Protein AF-A0A1B6F8A0-F1 (afdb_monomer)

Solvent-accessible surface area (backbone atoms only — not comparable to full-atom values): 6475 Å² total; per-residue (Å²): 136,87,83,86,68,98,74,81,79,76,81,80,75,71,64,90,45,71,68,51,44,41,51,51,31,42,75,67,66,41,74,43,79,48,72,50,77,56,99,61,27,45,37,38,37,38,32,38,51,92,67,35,73,78,44,78,49,76,43,61,60,74,69,74,62,79,86,67,78,94,78,85,64,98,77,62,53,66,67,51,51,52,57,51,46,51,50,52,54,48,53,52,29,60,76,69,65,60,72,85,127

Sequence (101 aa):
EPNSNCNQLRYDATPSSVEQLVDIVNRQRACVLYYSLAAGFLYSWFIVPGKGIVRFHEVAVSETDREGEDSRGGEEMLTTTGSLLEHYVQSVRDSLGVQSQ

Secondary structure (DSSP, 8-state):
-----TTTTSS--S-SSHHHHHHHHHHHTS-EEEEEEETTEEEEEEEETTTEEEEEEEEEGGGGGSSS-----TTTHHHHHHHHHHHHHHHHHHHTT----

Organism: NCBI:txid1464854

Structure (mmCIF, N/CA/C/O backbone):
data_AF-A0A1B6F8A0-F1
#
_entry.id   AF-A0A1B6F8A0-F1
#
loop_
_atom_site.group_PDB
_atom_site.id
_atom_site.type_symbol
_atom_site.label_atom_id
_atom_site.label_alt_id
_atom_site.label_comp_id
_atom_site.label_asym_id
_atom_site.label_entity_id
_atom_site.label_seq_id
_atom_site.pdbx_PDB_ins_code
_atom_site.Cartn_x
_atom_site.Cartn_y
_atom_site.Cartn_z
_atom_site.occupancy
_atom_site.B_iso_or_equiv
_atom_site.auth_seq_id
_atom_site.auth_comp_id
_atom_site.auth_asym_id
_atom_site.auth_atom_id
_atom_site.pdbx_PDB_model_num
ATOM 1 N N . GLU A 1 1 ? 15.218 21.967 35.917 1.00 47.31 1 GLU A N 1
ATOM 2 C CA . GLU A 1 1 ? 13.941 22.248 35.232 1.00 47.31 1 GLU A CA 1
ATOM 3 C C . GLU A 1 1 ? 13.839 23.744 34.925 1.00 47.31 1 GLU A C 1
ATOM 5 O O . GLU A 1 1 ? 14.074 24.512 35.853 1.00 47.31 1 GLU A O 1
ATOM 10 N N . PRO A 1 2 ? 13.573 24.172 33.673 1.00 47.81 2 PRO A N 1
ATOM 11 C CA . PRO A 1 2 ? 12.571 23.554 32.809 1.00 47.81 2 PRO A CA 1
ATOM 12 C C . PRO A 1 2 ? 13.049 23.141 31.401 1.00 47.81 2 PRO A C 1
ATOM 14 O O . PRO A 1 2 ? 13.688 23.894 30.677 1.00 47.81 2 PRO A O 1
ATOM 17 N N . ASN A 1 3 ? 12.627 21.929 31.041 1.00 39.22 3 ASN A N 1
ATOM 18 C CA . ASN A 1 3 ? 12.006 21.527 29.778 1.00 39.22 3 ASN A CA 1
ATOM 19 C C . ASN A 1 3 ? 12.702 21.890 28.450 1.00 39.22 3 ASN A C 1
ATOM 21 O O . ASN A 1 3 ? 12.280 22.779 27.707 1.00 39.22 3 ASN A O 1
ATOM 25 N N . SER A 1 4 ? 13.714 21.097 28.107 1.00 50.00 4 SER A N 1
ATOM 26 C CA . SER A 1 4 ? 14.267 21.014 26.757 1.00 50.00 4 SER A CA 1
ATOM 27 C C . SER A 1 4 ? 13.282 20.317 25.804 1.00 50.00 4 SER A C 1
ATOM 29 O O . SER A 1 4 ? 13.061 19.117 25.896 1.00 50.00 4 SER A O 1
ATOM 31 N N . ASN A 1 5 ? 12.759 21.085 24.844 1.00 39.47 5 ASN A N 1
ATOM 32 C CA . ASN A 1 5 ? 12.281 20.649 23.523 1.00 39.47 5 ASN A CA 1
ATOM 33 C C . ASN A 1 5 ? 11.151 19.596 23.440 1.00 39.47 5 ASN A C 1
ATOM 35 O O . ASN A 1 5 ? 11.359 18.442 23.079 1.00 39.47 5 ASN A O 1
ATOM 39 N N . CYS A 1 6 ? 9.903 20.068 23.547 1.00 47.06 6 CYS A N 1
ATOM 40 C CA . CYS A 1 6 ? 8.676 19.355 23.141 1.00 47.06 6 CYS A CA 1
ATOM 41 C C . CYS A 1 6 ? 8.461 19.299 21.601 1.00 47.06 6 CYS A C 1
ATOM 43 O O . CYS A 1 6 ? 7.357 19.049 21.128 1.00 47.06 6 CYS A O 1
ATOM 45 N N . ASN A 1 7 ? 9.497 19.546 20.790 1.00 37.94 7 ASN A N 1
ATOM 46 C CA . ASN A 1 7 ? 9.377 19.619 19.323 1.00 37.94 7 ASN A CA 1
ATOM 47 C C . ASN A 1 7 ? 10.120 18.493 18.577 1.00 37.94 7 ASN A C 1
ATOM 49 O O . ASN A 1 7 ? 10.035 18.409 17.355 1.00 37.94 7 ASN A O 1
ATOM 53 N N . GLN A 1 8 ? 10.792 17.581 19.291 1.00 43.09 8 GLN A N 1
ATOM 54 C CA . GLN A 1 8 ? 11.579 16.484 18.708 1.00 43.09 8 GLN A CA 1
ATOM 55 C C . GLN A 1 8 ? 10.807 15.147 18.626 1.00 43.09 8 GLN A C 1
ATOM 57 O O . GLN A 1 8 ? 11.406 14.086 18.715 1.00 43.09 8 GLN A O 1
ATOM 62 N N . LEU A 1 9 ? 9.475 15.161 18.503 1.00 46.03 9 LEU A N 1
ATOM 63 C CA . LEU A 1 9 ? 8.656 13.929 18.442 1.00 46.03 9 LEU A CA 1
ATOM 64 C C . LEU A 1 9 ? 7.907 13.744 17.113 1.00 46.03 9 LEU A C 1
ATOM 66 O O . LEU A 1 9 ? 7.055 12.870 16.996 1.00 46.03 9 LEU A O 1
ATOM 70 N N . ARG A 1 10 ? 8.192 14.570 16.100 1.00 48.75 10 ARG A N 1
ATOM 71 C CA . ARG A 1 10 ? 7.463 14.562 14.817 1.00 48.75 10 ARG A CA 1
ATOM 72 C C . ARG A 1 10 ? 8.218 13.921 13.645 1.00 48.75 10 ARG A C 1
ATOM 74 O O . ARG A 1 10 ? 7.627 13.819 12.578 1.00 48.75 10 ARG A O 1
ATOM 81 N N . TYR A 1 11 ? 9.461 13.466 13.831 1.00 45.78 11 TYR A N 1
ATOM 82 C CA . TYR A 1 11 ? 10.304 12.953 12.736 1.00 45.78 11 TYR A CA 1
ATOM 83 C C . TYR A 1 11 ? 10.555 11.434 12.729 1.00 45.78 11 TYR A C 1
ATOM 85 O O . TYR A 1 11 ? 11.128 10.946 11.765 1.00 45.78 11 TYR A O 1
ATOM 93 N N . ASP A 1 12 ? 10.038 10.672 13.699 1.00 51.31 12 ASP A N 1
ATOM 94 C CA . ASP A 1 12 ? 10.048 9.191 13.679 1.00 51.31 12 ASP A CA 1
ATOM 95 C C . ASP A 1 12 ? 8.682 8.609 13.255 1.00 51.31 12 ASP A C 1
ATOM 97 O O . ASP A 1 12 ? 8.184 7.632 13.808 1.00 51.31 12 ASP A O 1
ATOM 101 N N . ALA A 1 13 ? 8.014 9.245 12.287 1.00 62.06 13 ALA A N 1
ATOM 102 C CA . ALA A 1 13 ? 6.742 8.750 11.747 1.00 62.06 13 ALA A CA 1
ATOM 103 C C . ALA A 1 13 ? 6.923 7.755 10.589 1.00 62.06 13 ALA A C 1
ATOM 105 O O . ALA A 1 13 ? 5.930 7.237 10.078 1.00 62.06 13 ALA A O 1
ATOM 106 N N . THR A 1 14 ? 8.161 7.507 10.154 1.00 75.44 14 THR A N 1
ATOM 107 C CA . THR A 1 14 ? 8.452 6.525 9.109 1.00 75.44 14 THR A CA 1
ATOM 108 C C . THR A 1 14 ? 8.438 5.134 9.742 1.00 75.44 14 THR A C 1
ATOM 110 O O . THR A 1 14 ? 9.331 4.832 10.535 1.00 75.44 14 THR A O 1
ATOM 113 N N . PRO A 1 15 ? 7.440 4.285 9.443 1.00 82.00 15 PRO A N 1
ATOM 114 C CA . PRO A 1 15 ? 7.368 2.953 10.025 1.00 82.00 15 PRO A CA 1
ATOM 115 C C . PRO A 1 15 ? 8.604 2.148 9.624 1.00 82.00 15 PRO A C 1
ATOM 117 O O . PRO A 1 15 ? 8.932 2.049 8.442 1.00 82.00 15 PRO A O 1
ATOM 120 N N . SER A 1 16 ? 9.287 1.574 10.613 1.00 85.00 16 SER A N 1
ATOM 121 C CA . SER A 1 16 ? 10.496 0.767 10.400 1.00 85.00 16 SER A CA 1
ATOM 122 C C . SER A 1 16 ? 10.198 -0.722 10.220 1.00 85.00 16 SER A C 1
ATOM 124 O O . SER A 1 16 ? 11.091 -1.496 9.878 1.00 85.00 16 SER A O 1
ATOM 126 N N . SER A 1 17 ? 8.944 -1.133 10.429 1.00 88.50 17 SER A N 1
ATOM 127 C CA . SER A 1 17 ? 8.479 -2.500 10.205 1.00 88.50 17 SER A CA 1
ATOM 128 C C . SER A 1 17 ? 7.046 -2.538 9.673 1.00 88.50 17 SER A C 1
ATOM 130 O O . SER A 1 17 ? 6.284 -1.569 9.774 1.00 88.50 17 SER A O 1
ATOM 132 N N . VAL A 1 18 ? 6.664 -3.694 9.128 1.00 87.06 18 VAL A N 1
ATOM 133 C CA . VAL A 1 18 ? 5.307 -3.950 8.629 1.00 87.06 18 VAL A CA 1
ATOM 134 C C . VAL A 1 18 ? 4.283 -3.874 9.763 1.00 87.06 18 VAL A C 1
ATOM 136 O O . VAL A 1 18 ? 3.196 -3.329 9.582 1.00 87.06 18 VAL A O 1
ATOM 139 N N . GLU A 1 19 ? 4.634 -4.362 10.951 1.00 91.12 19 GLU A N 1
ATOM 140 C CA . GLU A 1 19 ? 3.773 -4.346 12.135 1.00 91.12 19 GLU A CA 1
ATOM 141 C C . GLU A 1 19 ? 3.475 -2.913 12.582 1.00 91.12 19 GLU A C 1
ATOM 143 O O . GLU A 1 19 ? 2.321 -2.594 12.872 1.00 91.12 19 GLU A O 1
ATOM 148 N N . GLN A 1 20 ? 4.485 -2.031 12.580 1.00 90.62 20 GLN A N 1
ATOM 149 C CA . GLN A 1 20 ? 4.276 -0.609 12.866 1.00 90.62 20 GLN A CA 1
ATOM 150 C C . GLN A 1 20 ? 3.348 0.040 11.841 1.00 90.62 20 GLN A C 1
ATOM 152 O O . GLN A 1 20 ? 2.463 0.809 12.210 1.00 90.62 20 GLN A O 1
ATOM 157 N N . LEU A 1 21 ? 3.513 -0.292 10.560 1.00 90.19 21 LEU A N 1
ATOM 158 C CA . LEU A 1 21 ? 2.666 0.231 9.494 1.00 90.19 21 LEU A CA 1
ATOM 159 C C . LEU A 1 21 ? 1.204 -0.197 9.699 1.00 90.19 21 LEU A C 1
ATOM 161 O O . LEU A 1 21 ? 0.299 0.634 9.665 1.00 90.19 21 LEU A O 1
ATOM 165 N N . VAL A 1 22 ? 0.965 -1.475 9.998 1.00 93.19 22 VAL A N 1
A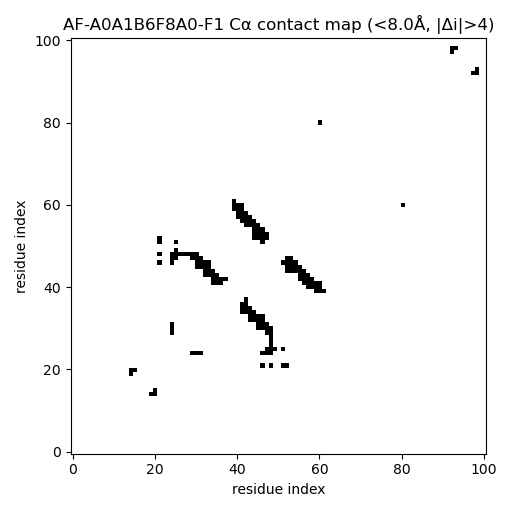TOM 166 C CA . VAL A 1 22 ? -0.378 -1.997 10.289 1.00 93.19 22 VAL A CA 1
ATOM 167 C C . VAL A 1 22 ? -0.985 -1.335 11.533 1.00 93.19 22 VAL A C 1
ATOM 169 O O . VAL A 1 22 ? -2.165 -0.982 11.510 1.00 93.19 22 VAL A O 1
ATOM 172 N N . ASP A 1 23 ? -0.208 -1.115 12.598 1.00 92.62 23 ASP A N 1
ATOM 173 C CA . ASP A 1 23 ? -0.681 -0.405 13.795 1.00 92.62 23 ASP A CA 1
ATOM 174 C C . ASP A 1 23 ? -1.078 1.049 13.481 1.00 92.62 23 ASP A C 1
ATOM 176 O O . ASP A 1 23 ? -2.158 1.498 13.869 1.00 92.62 23 ASP A O 1
ATOM 180 N N . ILE A 1 24 ? -0.271 1.768 12.693 1.00 91.62 24 ILE A N 1
ATOM 181 C CA . ILE A 1 24 ? -0.594 3.129 12.233 1.00 91.62 24 ILE A CA 1
ATOM 182 C C . ILE A 1 24 ? -1.920 3.141 11.458 1.00 91.62 24 ILE A C 1
ATOM 184 O O . ILE A 1 24 ? -2.803 3.946 11.763 1.00 91.62 24 ILE A O 1
ATOM 188 N N . VAL A 1 25 ? -2.094 2.224 10.504 1.00 93.38 25 VAL A N 1
ATOM 189 C CA . VAL A 1 25 ? -3.317 2.102 9.690 1.00 93.38 25 VAL A CA 1
ATOM 190 C C . VAL A 1 25 ? -4.539 1.808 10.562 1.00 93.38 25 VAL A C 1
ATOM 192 O O . VAL A 1 25 ? -5.591 2.436 10.414 1.00 93.38 25 VAL A O 1
ATOM 195 N N . ASN A 1 26 ? -4.398 0.897 11.528 1.00 94.19 26 ASN A N 1
ATOM 196 C CA . ASN A 1 26 ? -5.460 0.560 12.472 1.00 94.19 26 ASN A CA 1
ATOM 197 C C . ASN A 1 26 ? -5.885 1.766 13.316 1.00 94.19 26 ASN A C 1
ATOM 199 O O . ASN A 1 26 ? -7.084 2.010 13.474 1.00 94.19 26 ASN A O 1
ATOM 203 N N . ARG A 1 27 ? -4.922 2.546 13.822 1.00 93.00 27 ARG A N 1
ATOM 204 C CA . ARG A 1 27 ? -5.185 3.757 14.616 1.00 93.00 27 ARG A CA 1
ATOM 205 C C . ARG A 1 27 ? -5.865 4.849 13.795 1.00 93.00 27 ARG A C 1
ATOM 207 O O . ARG A 1 27 ? -6.778 5.501 14.295 1.00 93.00 27 ARG A O 1
ATOM 214 N N . GLN A 1 28 ? -5.445 5.032 12.544 1.00 91.12 28 GLN A N 1
ATOM 215 C CA . GLN A 1 28 ? -6.013 6.037 11.641 1.00 91.12 28 GLN A CA 1
ATOM 216 C C . GLN A 1 28 ? -7.403 5.657 11.115 1.00 91.12 28 GLN A C 1
ATOM 218 O O . GLN A 1 28 ? -8.129 6.529 10.643 1.00 91.12 28 GLN A O 1
ATOM 223 N N . ARG A 1 29 ? -7.796 4.376 11.213 1.00 92.12 29 ARG A N 1
ATOM 224 C CA . ARG A 1 29 ? -9.085 3.847 10.726 1.00 92.12 29 ARG A CA 1
ATOM 225 C C . ARG A 1 29 ? -9.355 4.172 9.249 1.00 92.12 29 ARG A C 1
ATOM 227 O O . ARG A 1 29 ? -10.510 4.242 8.834 1.00 92.12 29 ARG A O 1
ATOM 234 N N . ALA A 1 30 ? -8.295 4.326 8.462 1.00 90.94 30 ALA A N 1
ATOM 235 C CA . ALA A 1 30 ? -8.337 4.609 7.034 1.00 90.94 30 ALA A CA 1
ATOM 236 C C . ALA A 1 30 ? -7.526 3.556 6.278 1.00 90.94 30 ALA A C 1
ATOM 238 O O . ALA A 1 30 ? -6.533 3.055 6.793 1.00 90.94 30 ALA A O 1
ATOM 239 N N . CYS A 1 31 ? -7.948 3.207 5.066 1.00 91.25 31 CYS A N 1
ATOM 240 C CA . CYS A 1 31 ? -7.169 2.316 4.211 1.00 91.25 31 CYS A CA 1
ATOM 241 C C . CYS A 1 31 ? -5.926 3.045 3.689 1.00 91.25 31 CYS A C 1
ATOM 243 O O . CYS A 1 31 ? -6.011 4.215 3.320 1.00 91.25 31 CYS A O 1
ATOM 245 N N . VAL A 1 32 ? -4.794 2.345 3.618 1.00 91.25 32 VAL A N 1
ATOM 246 C CA . VAL A 1 32 ? -3.519 2.910 3.159 1.00 91.25 32 VAL A CA 1
ATOM 247 C C . VAL A 1 32 ? -2.956 2.074 2.023 1.00 91.25 32 VAL A C 1
ATOM 249 O O . VAL A 1 32 ? -2.920 0.846 2.096 1.00 91.25 32 VAL A O 1
ATOM 252 N N . LEU A 1 33 ? -2.503 2.759 0.976 1.00 88.88 33 LEU A N 1
ATOM 253 C CA . LEU A 1 33 ? -1.652 2.192 -0.059 1.00 88.88 33 LEU A CA 1
ATOM 254 C C . LEU A 1 33 ? -0.211 2.619 0.236 1.00 88.88 33 LEU A C 1
ATOM 256 O O . LEU A 1 33 ? 0.124 3.794 0.105 1.00 88.88 33 LEU A O 1
ATOM 260 N N . TYR A 1 34 ? 0.616 1.673 0.672 1.00 89.69 34 TYR A N 1
ATOM 261 C CA . TYR A 1 34 ? 2.048 1.881 0.865 1.00 89.69 34 TYR A CA 1
ATOM 262 C C . TYR A 1 34 ? 2.798 1.354 -0.352 1.00 89.69 34 TYR A C 1
ATOM 264 O O . TYR A 1 34 ? 2.459 0.286 -0.860 1.00 89.69 34 TYR A O 1
ATOM 272 N N . TYR A 1 35 ? 3.812 2.076 -0.810 1.00 86.56 35 TYR A N 1
ATOM 273 C CA . TYR A 1 35 ? 4.645 1.644 -1.922 1.00 86.56 35 TYR A CA 1
ATOM 274 C C . TYR A 1 35 ? 6.117 1.910 -1.631 1.00 86.56 35 TYR A C 1
ATOM 276 O O . TYR A 1 35 ? 6.464 2.823 -0.881 1.00 86.56 35 TYR A O 1
ATOM 284 N N . SER A 1 36 ? 6.979 1.089 -2.220 1.00 84.75 36 SER A N 1
ATOM 285 C CA . SER A 1 36 ? 8.429 1.214 -2.119 1.00 84.75 36 SER A CA 1
ATOM 286 C C . SER A 1 36 ? 9.083 0.775 -3.423 1.00 84.75 36 SER A C 1
ATOM 288 O O . SER A 1 36 ? 8.611 -0.158 -4.072 1.00 84.75 36 SER A O 1
ATOM 290 N N . LEU A 1 37 ? 10.173 1.443 -3.794 1.00 83.12 37 LEU A N 1
ATOM 291 C CA . LEU A 1 37 ? 11.021 1.061 -4.916 1.00 83.12 37 LEU A CA 1
ATOM 292 C C . LEU A 1 37 ? 12.307 0.442 -4.387 1.00 83.12 37 LEU A C 1
ATOM 294 O O . LEU A 1 37 ? 13.045 1.081 -3.636 1.00 83.12 37 LEU A O 1
ATOM 298 N N . ALA A 1 38 ? 12.603 -0.778 -4.816 1.00 84.19 38 ALA A N 1
ATOM 299 C CA . ALA A 1 38 ? 13.879 -1.418 -4.527 1.00 84.19 38 ALA A CA 1
ATOM 300 C C . ALA A 1 38 ? 14.268 -2.370 -5.656 1.00 84.19 38 ALA A C 1
ATOM 302 O O . ALA A 1 38 ? 13.409 -2.976 -6.285 1.00 84.19 38 ALA A O 1
ATOM 303 N N . ALA A 1 39 ? 15.571 -2.489 -5.922 1.00 85.12 39 ALA A N 1
ATOM 304 C CA . ALA A 1 39 ? 16.126 -3.428 -6.904 1.00 85.12 39 ALA A CA 1
ATOM 305 C C . ALA A 1 39 ? 15.481 -3.377 -8.313 1.00 85.12 39 ALA A C 1
ATOM 307 O O . ALA A 1 39 ? 15.496 -4.372 -9.028 1.00 85.12 39 ALA A O 1
ATOM 308 N N . GLY A 1 40 ? 14.925 -2.229 -8.723 1.00 79.44 40 GLY A N 1
ATOM 309 C CA . GLY A 1 40 ? 14.238 -2.079 -10.013 1.00 79.44 40 GLY A CA 1
ATOM 310 C C . GLY A 1 40 ? 12.782 -2.556 -10.031 1.00 79.44 40 GLY A C 1
ATOM 311 O O . GLY A 1 40 ? 12.195 -2.645 -11.106 1.00 79.44 40 GLY A O 1
ATOM 312 N N . PHE A 1 41 ? 12.189 -2.833 -8.870 1.00 82.50 41 PHE A N 1
ATOM 313 C CA . PHE A 1 41 ? 10.794 -3.236 -8.718 1.00 82.50 41 PHE A CA 1
ATOM 314 C C . PHE A 1 41 ? 10.004 -2.212 -7.904 1.00 82.50 41 PHE A C 1
ATOM 316 O O . 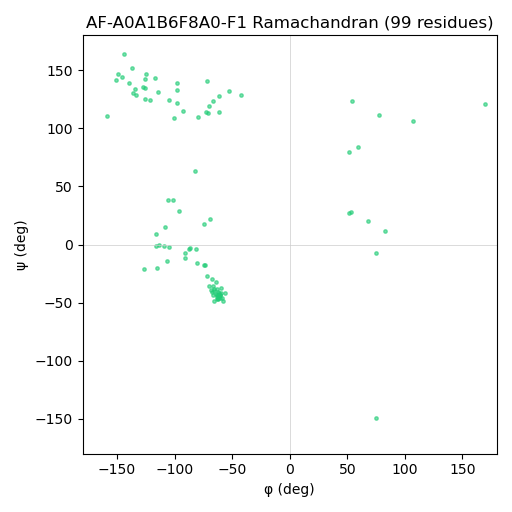PHE A 1 41 ? 10.508 -1.646 -6.928 1.00 82.50 41 PHE A O 1
ATOM 323 N N . LEU A 1 42 ? 8.746 -2.006 -8.298 1.00 85.31 42 LEU A N 1
ATOM 324 C CA . LEU A 1 42 ? 7.741 -1.304 -7.511 1.00 85.31 42 LEU A CA 1
ATOM 325 C C . LEU A 1 42 ? 6.959 -2.311 -6.685 1.00 85.31 42 LEU A C 1
ATOM 327 O O . LEU A 1 42 ? 6.195 -3.116 -7.213 1.00 85.31 42 LEU A O 1
ATOM 331 N N . TYR A 1 43 ? 7.112 -2.203 -5.376 1.00 87.69 43 TYR A N 1
ATOM 332 C CA . TYR A 1 43 ? 6.355 -2.959 -4.402 1.00 87.69 43 TYR A CA 1
ATOM 333 C C . TYR A 1 43 ? 5.204 -2.109 -3.878 1.00 87.69 43 TYR A C 1
ATOM 335 O O . TYR A 1 43 ? 5.400 -0.949 -3.522 1.00 87.69 43 TYR A O 1
ATOM 343 N N . SER A 1 44 ? 4.002 -2.670 -3.824 1.00 89.94 44 SER A N 1
ATOM 344 C CA . SER A 1 44 ? 2.793 -1.990 -3.358 1.00 89.94 44 SER A CA 1
ATOM 345 C C . SER A 1 44 ? 1.999 -2.876 -2.405 1.00 89.94 44 SER A C 1
ATOM 347 O O . SER A 1 44 ? 1.732 -4.040 -2.699 1.00 89.94 44 SER A O 1
ATOM 349 N N . TRP A 1 45 ? 1.559 -2.311 -1.283 1.00 93.00 45 TRP A N 1
ATOM 350 C CA . TRP A 1 45 ? 0.760 -2.975 -0.257 1.00 93.00 45 TRP A CA 1
ATOM 351 C C . TRP A 1 45 ? -0.510 -2.181 0.016 1.00 93.00 45 TRP A C 1
ATOM 353 O O . TRP A 1 45 ? -0.453 -1.006 0.379 1.00 93.00 45 TRP A O 1
ATOM 363 N N . PHE A 1 46 ? -1.661 -2.839 -0.105 1.00 93.19 46 PHE A N 1
ATOM 364 C CA . PHE A 1 46 ? -2.938 -2.273 0.316 1.00 93.19 46 PHE A CA 1
ATOM 365 C C . PHE A 1 46 ? -3.302 -2.796 1.701 1.00 93.19 46 PHE A C 1
ATOM 367 O O . PHE A 1 46 ? -3.411 -4.008 1.910 1.00 93.19 46 PHE A O 1
ATOM 374 N N . ILE A 1 47 ? -3.478 -1.878 2.646 1.00 94.69 47 ILE A N 1
ATOM 375 C CA . ILE A 1 47 ? -3.600 -2.168 4.071 1.00 94.69 47 ILE A CA 1
ATOM 376 C C . ILE A 1 47 ? -4.937 -1.628 4.556 1.00 94.69 47 ILE A C 1
ATOM 378 O O . ILE A 1 47 ? -5.256 -0.452 4.376 1.00 94.69 47 ILE A O 1
ATOM 382 N N . VAL A 1 48 ? -5.733 -2.510 5.154 1.00 95.31 48 VAL A N 1
ATOM 383 C CA . VAL A 1 48 ? -7.090 -2.211 5.612 1.00 95.31 48 VAL A CA 1
ATOM 384 C C . VAL A 1 48 ? -7.140 -2.307 7.140 1.00 95.31 48 VAL A C 1
ATOM 386 O O . VAL A 1 48 ? -6.698 -3.321 7.696 1.00 95.31 48 VAL A O 1
ATOM 389 N N . PRO A 1 49 ? -7.713 -1.305 7.835 1.00 96.31 49 PRO A N 1
ATOM 390 C CA . PRO A 1 49 ? -7.87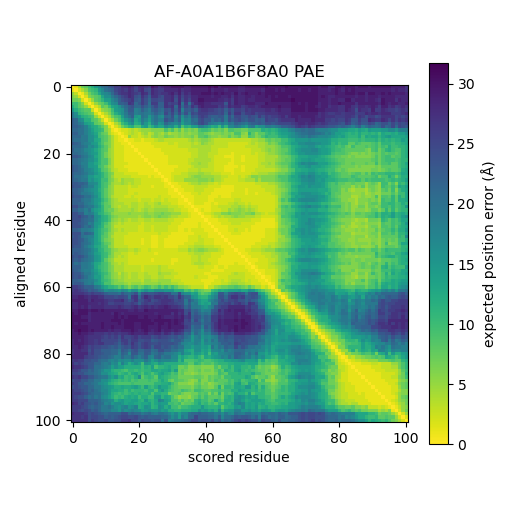1 -1.337 9.284 1.00 96.31 49 PRO A CA 1
ATOM 391 C C . PRO A 1 49 ? -8.560 -2.621 9.765 1.00 96.31 49 PRO A C 1
ATOM 393 O O . PRO A 1 49 ? -9.576 -3.046 9.216 1.00 96.31 49 PRO A O 1
ATOM 396 N N . GLY A 1 50 ? -7.992 -3.256 10.787 1.00 95.25 50 GLY A N 1
ATOM 397 C CA . GLY A 1 50 ? -8.463 -4.509 11.379 1.00 95.25 50 GLY A CA 1
ATOM 398 C C . GLY A 1 50 ? -8.184 -5.766 10.547 1.00 95.25 50 GLY A C 1
ATOM 399 O O . GLY A 1 50 ? -8.411 -6.865 11.042 1.00 95.25 50 GLY A O 1
ATOM 400 N N . LYS A 1 51 ? -7.691 -5.628 9.309 1.00 95.56 51 LYS A N 1
ATOM 401 C CA . LYS A 1 51 ? -7.369 -6.755 8.416 1.00 95.56 51 LYS A CA 1
ATOM 402 C C . LYS A 1 51 ? -5.880 -6.862 8.084 1.00 95.56 51 LYS A C 1
ATOM 404 O O . LYS A 1 51 ? -5.436 -7.932 7.689 1.00 95.56 51 LYS A O 1
ATOM 409 N N . GLY A 1 52 ? -5.119 -5.779 8.245 1.00 94.00 52 GLY A N 1
ATOM 410 C CA . GLY A 1 52 ? -3.712 -5.730 7.851 1.00 94.00 52 GLY A CA 1
ATOM 411 C C . GLY A 1 52 ? -3.555 -5.630 6.333 1.00 94.00 52 GLY A C 1
ATOM 412 O O . GLY A 1 52 ? -4.389 -5.023 5.659 1.00 94.00 52 GLY A O 1
ATOM 413 N N . ILE A 1 53 ? -2.473 -6.192 5.793 1.00 94.81 53 ILE A N 1
ATOM 414 C CA . ILE A 1 53 ? -2.214 -6.219 4.348 1.00 94.81 53 ILE A CA 1
ATOM 415 C C . ILE A 1 53 ? -3.211 -7.174 3.685 1.00 94.81 53 ILE A C 1
ATOM 417 O O . ILE A 1 53 ? -3.210 -8.369 3.962 1.00 94.81 53 ILE A O 1
ATOM 421 N N . VAL A 1 54 ? -4.036 -6.657 2.776 1.00 95.75 54 VAL A N 1
ATOM 422 C CA . VAL A 1 54 ? -5.038 -7.453 2.044 1.00 95.75 54 VAL A CA 1
ATOM 423 C C . VAL A 1 54 ? -4.662 -7.693 0.582 1.00 95.75 54 VAL A C 1
ATOM 425 O O . VAL A 1 54 ? -5.266 -8.535 -0.080 1.00 95.75 54 VAL A O 1
ATOM 428 N N . ARG A 1 55 ? -3.683 -6.948 0.057 1.00 92.56 55 ARG A N 1
ATOM 429 C CA . ARG A 1 55 ? -3.127 -7.147 -1.284 1.00 92.56 55 ARG A CA 1
ATOM 430 C C . ARG A 1 55 ? -1.673 -6.698 -1.311 1.00 92.56 55 ARG A C 1
ATOM 432 O O . ARG A 1 55 ? -1.337 -5.671 -0.724 1.00 92.56 55 ARG A O 1
ATOM 439 N N . PHE A 1 56 ? -0.858 -7.451 -2.034 1.00 91.50 56 PHE A N 1
ATOM 440 C CA . PHE A 1 56 ? 0.518 -7.117 -2.367 1.00 91.50 56 PHE A CA 1
ATOM 441 C C . PHE A 1 56 ? 0.699 -7.197 -3.884 1.00 91.50 56 PHE A C 1
ATOM 443 O O . PHE A 1 56 ? 0.092 -8.054 -4.530 1.00 91.50 56 PHE A O 1
ATOM 450 N N . HIS A 1 57 ? 1.490 -6.287 -4.438 1.00 88.62 57 HIS A N 1
ATOM 451 C CA . HIS A 1 57 ? 1.821 -6.245 -5.852 1.00 88.62 57 HIS A CA 1
ATOM 452 C C . HIS A 1 57 ? 3.294 -5.883 -6.032 1.00 88.62 57 HIS A C 1
ATOM 454 O O . HIS A 1 57 ? 3.803 -5.013 -5.329 1.00 88.62 57 HIS A O 1
ATOM 460 N N . GLU A 1 58 ? 3.950 -6.551 -6.972 1.00 89.56 58 GLU A N 1
ATOM 461 C CA . GLU A 1 58 ? 5.344 -6.342 -7.349 1.00 89.56 58 GLU A CA 1
ATOM 462 C C . GLU A 1 58 ? 5.408 -6.281 -8.874 1.00 89.56 58 GLU A C 1
ATOM 464 O O . GLU A 1 58 ? 4.865 -7.163 -9.543 1.00 89.56 58 GLU A O 1
ATOM 469 N N . VAL A 1 59 ? 6.033 -5.235 -9.415 1.00 83.12 59 VAL A N 1
ATOM 470 C CA . VAL A 1 59 ? 6.181 -5.030 -10.864 1.00 83.12 59 VAL A CA 1
ATOM 471 C C . VAL A 1 59 ? 7.602 -4.589 -11.166 1.00 83.12 59 VAL A C 1
ATOM 473 O O . VAL A 1 59 ? 8.101 -3.653 -10.539 1.00 83.12 59 VAL A O 1
ATOM 476 N N . ALA A 1 60 ? 8.247 -5.246 -12.131 1.00 84.19 60 ALA A N 1
ATOM 477 C CA . ALA A 1 60 ? 9.531 -4.807 -12.661 1.00 84.19 60 ALA A CA 1
ATOM 478 C C . ALA A 1 60 ? 9.348 -3.474 -13.395 1.00 84.19 60 ALA A C 1
ATOM 480 O O . ALA A 1 60 ? 8.566 -3.375 -14.336 1.00 84.19 60 ALA A O 1
ATOM 481 N N . VAL A 1 61 ? 10.090 -2.447 -12.992 1.00 75.38 61 VAL A N 1
ATOM 482 C CA . VAL A 1 61 ? 9.989 -1.110 -13.596 1.00 75.38 61 VAL A CA 1
ATOM 483 C C . VAL A 1 61 ? 10.598 -1.097 -15.007 1.00 75.38 61 VAL A C 1
ATOM 485 O O . VAL A 1 61 ? 10.138 -0.354 -15.868 1.00 75.38 61 VAL A O 1
ATOM 488 N N . SER A 1 62 ? 11.568 -1.977 -15.282 1.00 68.19 62 SER A N 1
ATOM 489 C CA . SER A 1 62 ? 12.225 -2.120 -16.589 1.00 68.19 62 SER A CA 1
ATOM 490 C C . SER A 1 62 ? 11.384 -2.819 -17.665 1.00 68.19 62 SER A C 1
ATOM 492 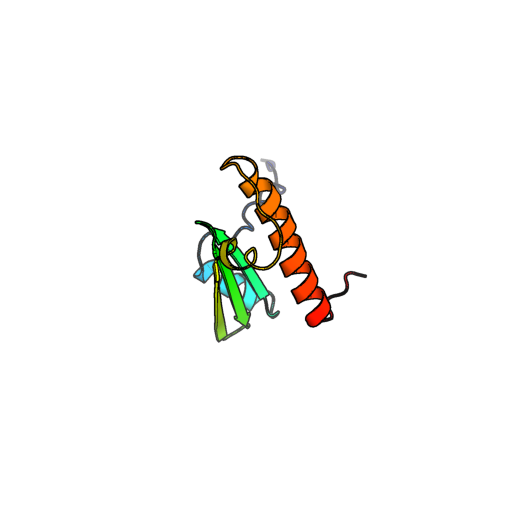O O . SER A 1 62 ? 11.714 -2.718 -18.844 1.00 68.19 62 SER A O 1
ATOM 494 N N . GLU A 1 63 ? 10.326 -3.550 -17.301 1.00 54.50 63 GLU A N 1
ATOM 495 C CA . GLU A 1 63 ? 9.494 -4.263 -18.285 1.00 54.50 63 GLU A CA 1
ATOM 496 C C . GLU A 1 63 ? 8.473 -3.353 -18.977 1.00 54.50 63 GLU A C 1
ATOM 498 O O . GLU A 1 63 ? 7.980 -3.696 -20.050 1.00 54.50 63 GLU A O 1
ATOM 503 N N . THR A 1 64 ? 8.210 -2.168 -18.425 1.00 51.34 64 THR A N 1
ATOM 504 C CA . THR A 1 64 ? 7.287 -1.194 -19.025 1.00 51.34 64 THR A CA 1
ATOM 505 C C . THR A 1 64 ? 7.874 -0.340 -20.152 1.00 51.34 64 THR A C 1
ATOM 507 O O . THR A 1 64 ? 7.110 0.337 -20.831 1.00 51.34 64 THR A O 1
ATOM 510 N N . ASP A 1 65 ? 9.173 -0.470 -20.449 1.00 49.34 65 ASP A N 1
ATOM 511 C CA . ASP A 1 65 ? 9.863 0.249 -21.536 1.00 49.34 65 ASP A CA 1
ATOM 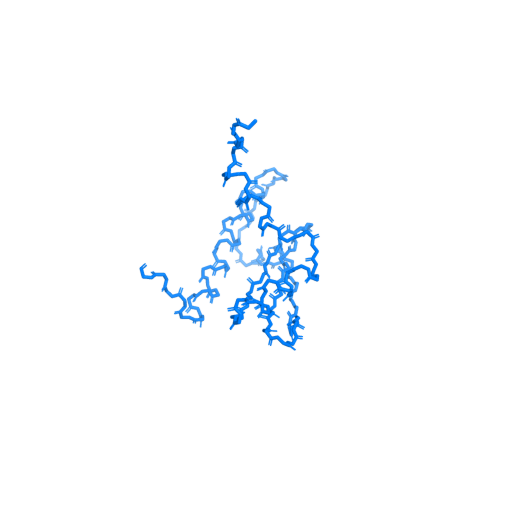512 C C . ASP A 1 65 ? 10.191 -0.636 -22.755 1.00 49.34 65 ASP A C 1
ATOM 514 O O . ASP A 1 65 ? 11.249 -0.515 -23.372 1.00 49.34 65 ASP A O 1
ATOM 518 N N . ARG A 1 66 ? 9.306 -1.559 -23.153 1.00 49.34 66 ARG A N 1
ATOM 519 C CA . ARG A 1 66 ? 9.479 -2.285 -24.435 1.00 49.34 66 ARG A CA 1
ATOM 520 C C . ARG A 1 66 ? 8.504 -1.896 -25.539 1.00 49.34 66 ARG A C 1
ATOM 522 O O . ARG A 1 66 ? 8.456 -2.592 -26.549 1.00 49.34 66 ARG A O 1
ATOM 529 N N . GLU A 1 67 ? 7.804 -0.770 -25.404 1.00 45.22 67 GLU A N 1
ATOM 530 C CA . GLU A 1 67 ? 7.004 -0.214 -26.508 1.00 45.22 67 GLU A CA 1
ATOM 531 C C . GLU A 1 67 ? 7.475 1.161 -27.021 1.00 45.22 67 GLU A C 1
ATOM 533 O O . GLU A 1 67 ? 6.946 1.627 -28.027 1.00 45.22 67 GLU A O 1
ATOM 538 N N . GLY A 1 68 ? 8.519 1.782 -26.453 1.00 49.62 68 GLY A N 1
ATOM 539 C CA . GLY A 1 68 ? 9.003 3.073 -26.956 1.00 49.62 68 GLY A CA 1
ATOM 540 C C . GLY A 1 68 ? 10.446 3.414 -26.590 1.00 49.62 68 GLY A C 1
ATOM 541 O O . GLY A 1 68 ? 10.727 3.747 -25.452 1.00 49.62 68 GLY A O 1
ATOM 542 N N . GLU A 1 69 ? 11.305 3.412 -27.610 1.00 44.56 69 GLU A N 1
ATOM 543 C CA . GLU A 1 69 ? 12.621 4.069 -27.695 1.00 44.56 69 GLU A CA 1
ATOM 544 C C . GLU A 1 69 ? 13.850 3.448 -26.989 1.00 44.56 69 GLU A C 1
ATOM 546 O O . GLU A 1 69 ? 14.037 3.475 -25.777 1.00 44.56 69 GLU A O 1
ATOM 551 N N . ASP A 1 70 ? 14.767 2.964 -27.839 1.00 54.59 70 ASP A N 1
ATOM 552 C CA . ASP A 1 70 ? 16.202 2.816 -27.583 1.00 54.59 70 ASP A CA 1
ATOM 553 C C . ASP A 1 70 ? 16.776 4.044 -26.851 1.00 54.59 70 ASP A C 1
ATOM 555 O O . ASP A 1 70 ? 16.685 5.144 -27.392 1.00 54.59 70 ASP A O 1
ATOM 559 N N . SER A 1 71 ? 17.507 3.865 -25.737 1.00 43.19 71 SER A N 1
ATOM 560 C CA . SER A 1 71 ? 18.886 4.386 -25.569 1.00 43.19 71 SER A CA 1
ATOM 561 C C . SER A 1 71 ? 19.450 4.295 -24.138 1.00 43.19 71 SER A C 1
ATOM 563 O O . SER A 1 71 ? 18.974 4.936 -23.218 1.00 43.19 71 SER A O 1
ATOM 565 N N . ARG A 1 72 ? 20.577 3.573 -24.032 1.00 49.62 72 ARG A N 1
ATOM 566 C CA . ARG A 1 72 ? 21.863 3.961 -23.400 1.00 49.62 72 ARG A CA 1
ATOM 567 C C . ARG A 1 72 ? 21.895 4.474 -21.942 1.00 49.62 72 ARG A C 1
ATOM 569 O O . ARG A 1 72 ? 21.488 5.583 -21.652 1.00 49.62 72 ARG A O 1
ATOM 576 N N . GLY A 1 73 ? 22.693 3.777 -21.121 1.00 41.19 73 GLY A N 1
ATOM 577 C CA . GLY A 1 73 ? 23.528 4.405 -20.079 1.00 41.19 73 GLY A CA 1
ATOM 578 C C . GLY A 1 73 ? 23.049 4.200 -18.641 1.00 41.19 73 GLY A C 1
ATOM 579 O O . GLY A 1 73 ? 22.108 4.832 -18.183 1.00 41.19 73 GLY A O 1
ATOM 580 N N . GLY A 1 74 ? 23.750 3.339 -17.898 1.00 49.66 74 GLY A N 1
ATOM 581 C CA . GLY A 1 74 ? 23.405 2.886 -16.541 1.00 49.66 74 GLY A CA 1
ATOM 582 C C . GLY A 1 74 ? 23.516 3.914 -15.404 1.00 49.66 74 GLY A C 1
ATOM 583 O O . GLY A 1 74 ? 23.638 3.506 -14.255 1.00 49.66 74 GLY A O 1
ATOM 584 N N . GLU A 1 75 ? 23.473 5.214 -15.693 1.00 50.00 75 GLU A N 1
ATOM 585 C CA . GLU A 1 75 ? 23.587 6.295 -14.700 1.00 50.00 75 GLU A CA 1
ATOM 586 C C . GLU A 1 75 ? 22.434 7.321 -14.756 1.00 50.00 75 GLU A C 1
ATOM 588 O O . GLU A 1 75 ? 22.123 7.934 -13.739 1.00 50.00 75 GLU A O 1
ATOM 593 N N . GLU A 1 76 ? 21.705 7.424 -15.877 1.00 49.47 76 GLU A N 1
ATOM 594 C CA . GLU A 1 76 ? 20.518 8.292 -16.035 1.00 49.47 76 GLU A CA 1
ATOM 595 C C . GLU A 1 76 ? 19.194 7.578 -15.682 1.00 49.47 76 GLU A C 1
ATOM 597 O O . GLU A 1 76 ? 18.157 8.203 -15.480 1.00 49.47 76 GLU A O 1
ATOM 602 N N . MET A 1 77 ? 19.234 6.253 -15.523 1.00 50.69 77 MET A N 1
ATOM 603 C CA . MET A 1 77 ? 18.070 5.404 -15.244 1.00 50.69 77 MET A CA 1
ATOM 604 C C . MET A 1 77 ? 17.345 5.779 -13.939 1.00 50.69 77 MET A C 1
ATOM 606 O O . MET A 1 77 ? 16.121 5.725 -13.876 1.00 50.69 77 MET A O 1
ATOM 610 N N . LEU A 1 78 ? 18.073 6.164 -12.881 1.00 48.59 78 LEU A N 1
ATOM 611 C CA . LEU A 1 78 ? 17.471 6.375 -11.557 1.00 48.59 78 LEU A CA 1
ATOM 612 C C . LEU A 1 78 ? 16.544 7.604 -11.536 1.00 48.59 78 LEU A C 1
ATOM 614 O O . LEU A 1 78 ? 15.459 7.554 -10.956 1.00 48.59 78 LEU A O 1
ATOM 618 N N . THR A 1 79 ? 16.934 8.676 -12.229 1.00 48.69 79 THR A N 1
ATOM 619 C CA . THR A 1 79 ? 16.127 9.895 -12.387 1.00 48.69 79 THR A CA 1
ATOM 620 C C . THR A 1 79 ? 14.858 9.616 -13.200 1.00 48.69 79 THR A C 1
ATOM 622 O O . THR A 1 79 ? 13.781 10.084 -12.836 1.00 48.69 79 THR A O 1
ATOM 625 N N . THR A 1 80 ? 14.960 8.773 -14.234 1.00 57.12 80 THR A N 1
ATOM 626 C CA . THR A 1 80 ? 13.830 8.330 -15.070 1.00 57.12 80 THR A CA 1
ATOM 627 C C . THR A 1 80 ? 12.878 7.393 -14.319 1.00 57.12 80 THR A C 1
ATOM 629 O O . THR A 1 80 ? 11.663 7.482 -14.463 1.00 57.12 80 THR A O 1
ATOM 632 N N . THR A 1 81 ? 13.390 6.526 -13.439 1.00 56.69 81 THR A N 1
ATOM 633 C CA . THR A 1 81 ? 12.523 5.665 -12.612 1.00 56.69 81 THR A CA 1
ATOM 634 C C . THR A 1 81 ? 11.707 6.454 -11.588 1.00 56.69 81 THR A C 1
ATOM 636 O O . THR A 1 81 ? 10.591 6.052 -11.259 1.00 56.69 81 THR A O 1
ATOM 639 N N . GLY A 1 82 ? 12.232 7.590 -11.109 1.00 62.34 82 GLY A N 1
ATOM 640 C CA . GLY A 1 82 ? 11.505 8.506 -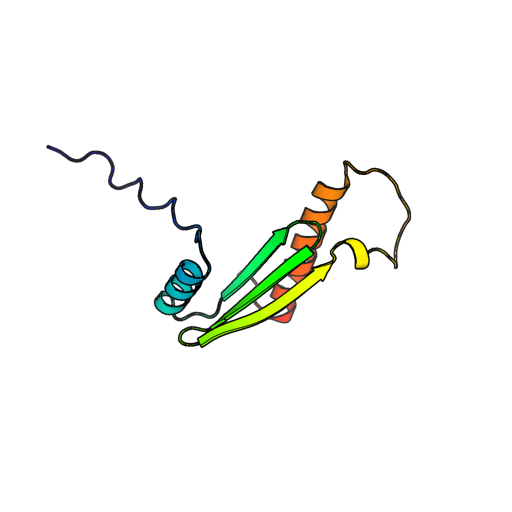10.231 1.00 62.34 82 GLY A CA 1
ATOM 641 C C . GLY A 1 82 ? 10.314 9.157 -10.937 1.00 62.34 82 GLY A C 1
ATOM 642 O O . GLY A 1 82 ? 9.198 9.094 -10.423 1.00 62.34 82 GLY A O 1
ATOM 643 N N . SER A 1 83 ? 10.524 9.692 -12.144 1.00 67.44 83 SER A N 1
ATOM 644 C CA . SER A 1 83 ? 9.449 10.301 -12.942 1.00 67.44 83 SER A CA 1
ATOM 645 C C . SER A 1 83 ? 8.406 9.278 -13.408 1.00 67.44 83 SER A C 1
ATOM 647 O O . SER A 1 83 ? 7.208 9.565 -13.410 1.00 67.44 83 SER A O 1
ATOM 649 N N . LEU A 1 84 ? 8.825 8.054 -13.739 1.00 69.62 84 LEU A N 1
ATOM 650 C CA . LEU A 1 84 ? 7.910 6.970 -14.099 1.00 69.62 84 LEU A CA 1
ATOM 651 C C . LEU A 1 84 ? 7.065 6.502 -12.902 1.00 69.62 84 LEU A C 1
ATOM 653 O O . LEU A 1 84 ? 5.861 6.277 -13.038 1.00 69.62 84 LEU A O 1
ATOM 657 N N . LEU A 1 85 ? 7.660 6.394 -11.710 1.00 71.56 85 LEU A N 1
ATOM 658 C CA . LEU A 1 85 ? 6.904 6.113 -10.490 1.00 71.56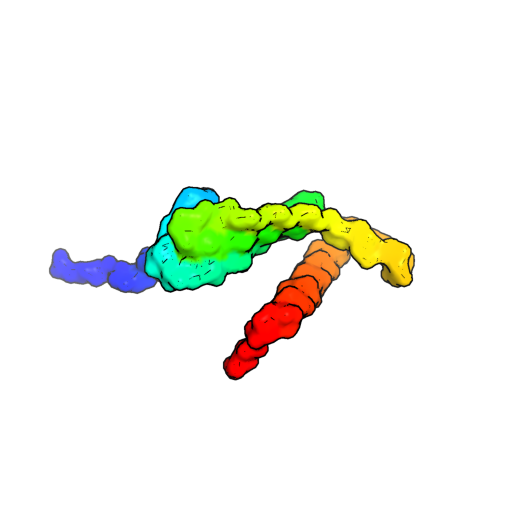 85 LEU A CA 1
ATOM 659 C C . LEU A 1 85 ? 5.880 7.213 -10.213 1.00 71.56 85 LEU A C 1
ATOM 661 O O . LEU A 1 85 ? 4.733 6.900 -9.904 1.00 71.56 85 LEU A O 1
ATOM 665 N N . GLU A 1 86 ? 6.277 8.481 -10.315 1.00 75.62 86 GLU A N 1
ATOM 666 C CA . GLU A 1 86 ? 5.363 9.616 -10.156 1.00 75.62 86 GLU A CA 1
ATOM 667 C C . GLU A 1 86 ? 4.185 9.515 -11.131 1.00 75.62 86 GLU A C 1
ATOM 669 O O . GLU A 1 86 ? 3.039 9.698 -10.716 1.00 75.62 86 GLU A O 1
ATOM 674 N N . HIS A 1 87 ? 4.436 9.117 -12.383 1.00 77.25 87 HIS A N 1
ATOM 675 C CA . HIS A 1 87 ? 3.389 8.853 -13.369 1.00 77.25 87 HIS A CA 1
ATOM 676 C C . HIS A 1 87 ? 2.457 7.700 -12.954 1.00 77.25 87 HIS A C 1
ATOM 678 O O . HIS A 1 87 ? 1.235 7.854 -13.006 1.00 77.25 87 HIS A O 1
ATOM 684 N N . TYR A 1 88 ? 2.983 6.565 -12.478 1.00 73.88 88 TYR A N 1
ATOM 685 C CA . TYR A 1 88 ? 2.144 5.469 -11.970 1.00 73.88 88 TYR A CA 1
ATOM 686 C C . TYR A 1 88 ? 1.326 5.871 -10.746 1.00 73.88 88 TYR A C 1
ATOM 688 O O . TYR A 1 88 ? 0.137 5.560 -10.662 1.00 73.88 88 TYR A O 1
ATOM 696 N N . VAL A 1 89 ? 1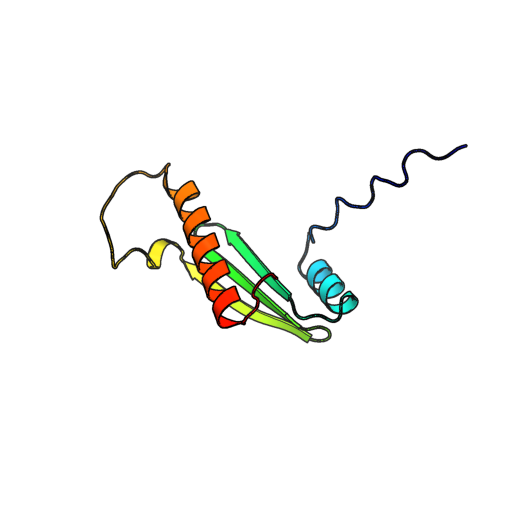.941 6.588 -9.805 1.00 76.19 89 VAL A N 1
ATOM 697 C CA . VAL A 1 89 ? 1.266 7.109 -8.614 1.00 76.19 89 VAL A CA 1
ATOM 698 C C . VAL A 1 89 ? 0.138 8.051 -9.026 1.00 76.19 89 VAL A C 1
ATOM 700 O O . VAL A 1 89 ? -0.965 7.939 -8.490 1.00 76.19 89 VAL A O 1
ATOM 703 N N . GLN A 1 90 ? 0.381 8.936 -9.994 1.00 78.12 90 GLN A N 1
ATOM 704 C CA . GLN A 1 90 ? -0.641 9.832 -10.524 1.00 78.12 90 GLN A CA 1
ATOM 705 C C . GLN A 1 90 ? -1.775 9.049 -11.199 1.00 78.12 90 GLN A C 1
ATOM 707 O O . GLN A 1 90 ? -2.934 9.250 -10.855 1.00 78.12 90 GLN A O 1
ATOM 712 N N . SER A 1 91 ? -1.455 8.073 -12.051 1.00 73.75 91 SER A N 1
ATOM 713 C CA . SER A 1 91 ? -2.447 7.229 -12.731 1.00 73.75 91 SER A CA 1
ATOM 714 C C . SER A 1 91 ? -3.340 6.449 -11.756 1.00 73.75 91 SER A C 1
ATOM 716 O O . SER A 1 91 ? -4.563 6.382 -11.927 1.00 73.75 91 SER A O 1
ATOM 718 N N . VAL A 1 92 ? -2.758 5.899 -10.684 1.00 75.00 92 VAL A N 1
ATOM 719 C CA . VAL A 1 92 ? -3.515 5.223 -9.622 1.00 75.00 92 VAL A CA 1
ATOM 720 C C . VAL A 1 92 ? -4.395 6.217 -8.863 1.00 75.00 92 VAL A C 1
ATOM 722 O O . VAL A 1 92 ? -5.559 5.913 -8.611 1.00 75.00 92 VAL A O 1
ATOM 725 N N . ARG A 1 93 ? -3.886 7.407 -8.520 1.00 82.25 93 ARG A N 1
ATOM 726 C CA . ARG A 1 93 ? -4.682 8.461 -7.862 1.00 82.25 93 ARG A CA 1
ATOM 727 C C . ARG A 1 93 ? -5.876 8.876 -8.710 1.00 82.25 93 ARG A C 1
ATOM 729 O O . ARG A 1 93 ? -6.986 8.932 -8.184 1.00 82.25 93 ARG A O 1
ATOM 736 N N . ASP A 1 94 ? -5.656 9.087 -10.002 1.00 78.19 94 ASP A N 1
ATOM 737 C CA . ASP A 1 94 ? -6.695 9.466 -10.956 1.00 78.19 94 ASP A CA 1
ATOM 738 C C . ASP A 1 94 ? -7.756 8.361 -11.073 1.00 78.19 94 ASP A C 1
ATOM 740 O O . ASP A 1 94 ? -8.952 8.632 -10.967 1.00 78.19 94 ASP A O 1
ATOM 744 N N . SER A 1 95 ? -7.330 7.098 -11.178 1.00 71.25 95 SER A N 1
ATOM 745 C CA . SER A 1 95 ? -8.226 5.930 -11.241 1.00 71.25 95 SER A CA 1
ATOM 746 C C . SER A 1 95 ? -9.047 5.728 -9.964 1.00 71.25 95 SER A C 1
ATOM 748 O O . SER A 1 95 ? -10.175 5.237 -10.009 1.00 71.25 95 SER A O 1
ATOM 750 N N . LEU A 1 96 ? -8.480 6.094 -8.814 1.00 72.81 96 LEU A N 1
ATOM 751 C CA . LEU A 1 96 ? -9.142 6.033 -7.513 1.00 72.81 96 LEU A CA 1
ATOM 752 C C . LEU A 1 96 ? -9.971 7.296 -7.205 1.00 72.81 96 LEU A C 1
ATOM 754 O O . LEU A 1 96 ? -10.625 7.342 -6.164 1.00 72.81 96 LEU A O 1
ATOM 758 N N . GLY A 1 97 ? -9.958 8.312 -8.078 1.00 75.56 97 GLY A N 1
ATOM 759 C CA . GLY A 1 97 ? -10.668 9.578 -7.872 1.00 75.56 97 GLY A CA 1
ATOM 760 C C . GLY A 1 97 ? -10.095 10.436 -6.740 1.00 75.56 97 GLY A C 1
ATOM 761 O O . GLY A 1 97 ? -10.787 11.305 -6.212 1.00 75.56 97 GLY A O 1
ATOM 762 N N . VAL A 1 98 ? -8.839 10.202 -6.348 1.00 73.62 98 VAL A N 1
ATOM 763 C CA . VAL A 1 98 ? -8.134 10.946 -5.294 1.00 73.62 98 VAL A CA 1
ATOM 764 C C . VAL A 1 98 ? -7.572 12.234 -5.902 1.00 73.62 98 VAL A C 1
ATOM 766 O O . VAL A 1 98 ? -6.363 12.418 -6.003 1.00 73.62 98 VAL A O 1
ATOM 769 N N . GLN A 1 99 ? -8.449 13.116 -6.383 1.00 68.12 99 GLN A N 1
ATOM 770 C CA . GLN A 1 99 ? -8.039 14.451 -6.805 1.00 68.12 99 GLN A CA 1
ATOM 771 C C . GLN A 1 99 ? -7.726 15.266 -5.547 1.00 68.12 99 GLN A C 1
ATOM 773 O O . GLN A 1 99 ? -8.610 15.513 -4.726 1.00 68.12 99 GLN A O 1
ATOM 778 N N . SER A 1 100 ? -6.459 15.643 -5.367 1.00 54.91 100 SER A N 1
ATOM 779 C CA . SER A 1 100 ? -6.086 16.648 -4.370 1.00 54.91 100 SER A CA 1
ATOM 780 C C . SER A 1 100 ? -6.793 17.953 -4.737 1.00 54.91 100 SER A C 1
ATOM 782 O O . SER A 1 100 ? -6.528 18.506 -5.804 1.00 54.91 100 SER A O 1
ATOM 784 N N . GLN A 1 101 ? -7.721 18.393 -3.888 1.00 43.50 101 GLN A N 1
ATOM 785 C CA . GLN A 1 101 ? -8.326 19.723 -3.964 1.00 43.50 101 GLN A CA 1
ATOM 786 C C . GLN A 1 101 ? -7.283 20.809 -3.683 1.00 43.50 101 GLN A C 1
ATOM 788 O O . GLN A 1 101 ? -6.420 20.570 -2.805 1.00 43.50 101 GLN A O 1
#

Nearest PDB structures (foldseek):
  2mqd-assembly1_A  TM=5.078E-01  e=6.239E-01  Limosilactobacillus reuteri subsp. reuteri
  5oom-assembly1_P  TM=5.471E-01  e=2.540E+00  Homo sapiens
  6zm5-assembly1_P  TM=5.503E-01  e=8.010E+00  Homo sapiens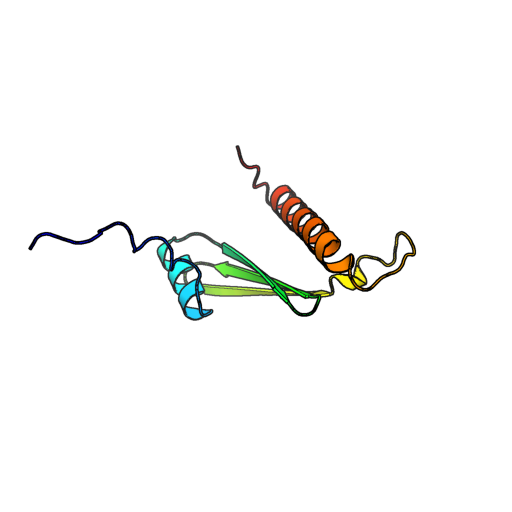
  7nsh-assembly1_BS  TM=4.317E-01  e=8.010E+00  Sus scrofa
  4uoi-assembly4_B-3  TM=2.082E-01  e=1.040E+00  Hepatitis C virus (isolate H77)

Mean predicted aligned error: 12.97 Å

pLDDT: mean 72.51, std 18.8, range [37.94, 96.31]

Radius of gyration: 18.22 Å; Cα contacts (8 Å, |Δi|>4): 85; chains: 1; bounding box: 34×31×63 Å

Foldseek 3Di:
DDDDDPPPPPPPPPDPDLVSVQVVQQVVQDWDWDWDDDPQKIWIFIQGHPPRTPDIDIDRNVVVPPPDDDDDDPPCVVVVSVVVVVVVVVVVCVVVVVDDD